Protein AF-A0A954W8G7-F1 (afdb_monomer_lite)

Radius of gyration: 17.97 Å; chains: 1; bounding box: 60×32×39 Å

Sequence (165 aa):
MTRFQGAAERTSCDGELAPSGDEVLGMNAEVIAIGDELTSGQRLDTNSQWLSERLGELGIRVLYHTTVGDELEANVRVFRQAFDRADLIVCTGGLGPTADDLTREAIAAALGRALVQNDDALKHIQAIFARRSRAMPERNLVQALFPENSRMVPNPHGTAPGIDV

Stru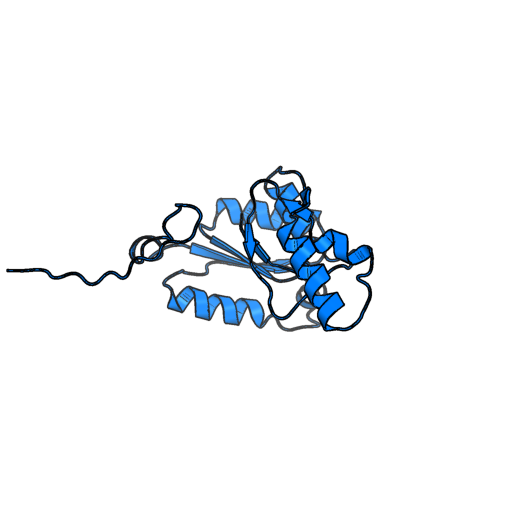cture (mmCIF, N/CA/C/O backbone):
data_AF-A0A954W8G7-F1
#
_entry.id   AF-A0A954W8G7-F1
#
loop_
_atom_site.group_PDB
_atom_site.id
_atom_site.type_symbol
_atom_site.label_atom_id
_atom_site.label_alt_id
_atom_site.label_comp_id
_atom_site.label_asym_id
_atom_site.label_entity_id
_atom_site.label_seq_id
_atom_site.pdbx_PDB_ins_code
_atom_site.Cartn_x
_atom_site.Cartn_y
_atom_site.Cartn_z
_atom_site.occupancy
_atom_site.B_iso_or_equiv
_atom_site.auth_seq_id
_atom_site.auth_comp_id
_atom_site.auth_asym_id
_atom_site.auth_atom_id
_atom_site.pdbx_PDB_model_num
ATOM 1 N N . MET A 1 1 ? -46.068 16.113 -5.689 1.00 35.56 1 MET A N 1
ATOM 2 C CA . MET A 1 1 ? -46.185 15.871 -7.145 1.00 35.56 1 MET A CA 1
ATOM 3 C C . MET A 1 1 ? -45.064 16.654 -7.810 1.00 35.56 1 MET A C 1
ATOM 5 O O . MET A 1 1 ? -45.045 17.851 -7.613 1.00 35.56 1 MET A O 1
ATOM 9 N N . THR A 1 2 ? -44.057 16.132 -8.497 1.00 31.19 2 THR A N 1
ATOM 10 C CA . THR A 1 2 ? -43.712 14.794 -8.988 1.00 31.19 2 THR A 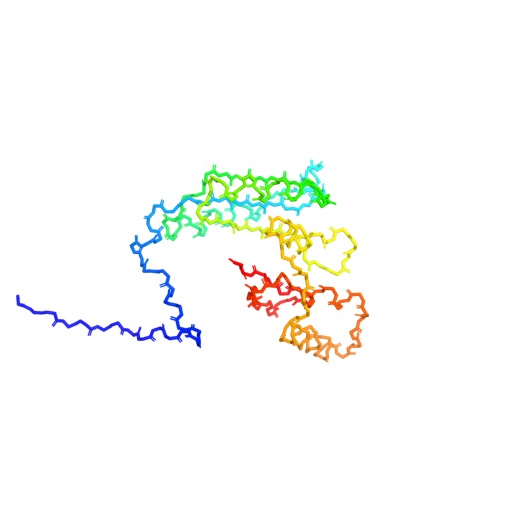CA 1
ATOM 11 C C . THR A 1 2 ? -42.211 14.858 -9.329 1.00 31.19 2 THR A C 1
ATOM 13 O O . THR A 1 2 ? -41.717 15.917 -9.710 1.00 31.19 2 THR A O 1
ATOM 16 N N . ARG A 1 3 ? -41.494 13.744 -9.136 1.00 35.34 3 ARG A N 1
ATOM 17 C CA . ARG A 1 3 ? -40.098 13.498 -9.547 1.00 35.34 3 ARG A CA 1
ATOM 18 C C . ARG A 1 3 ? -39.856 13.790 -11.033 1.00 35.34 3 ARG A C 1
ATOM 20 O O . ARG A 1 3 ? -40.754 13.532 -11.817 1.00 35.34 3 ARG A O 1
ATOM 27 N N . PHE A 1 4 ? -38.615 14.136 -11.384 1.00 31.67 4 PHE A N 1
ATOM 28 C CA . PHE A 1 4 ? -37.864 13.645 -12.560 1.00 31.67 4 PHE A CA 1
ATOM 29 C C . PHE A 1 4 ? -36.371 13.903 -12.260 1.00 31.67 4 PHE A C 1
ATOM 31 O O . PHE A 1 4 ? -35.957 15.051 -12.174 1.00 31.67 4 PHE A O 1
ATOM 38 N N . GLN A 1 5 ? -35.622 12.944 -11.705 1.00 34.94 5 GLN A N 1
ATOM 39 C CA . GLN A 1 5 ? -34.850 11.893 -12.394 1.00 34.94 5 GLN A CA 1
ATOM 40 C C . GLN A 1 5 ? -33.936 12.412 -13.513 1.00 34.94 5 GLN A C 1
ATOM 42 O O . GLN A 1 5 ? -34.378 12.708 -14.615 1.00 34.94 5 GLN A O 1
ATOM 47 N N . GLY A 1 6 ? -32.642 12.430 -13.194 1.00 29.05 6 GLY A N 1
ATOM 48 C CA . GLY A 1 6 ? -31.515 12.562 -14.110 1.00 29.05 6 GLY A CA 1
ATOM 49 C C . GLY A 1 6 ? -30.279 11.938 -13.463 1.00 29.05 6 GLY A C 1
ATOM 50 O O . GLY A 1 6 ? -29.284 12.617 -13.244 1.00 29.05 6 GLY A O 1
ATOM 51 N N . ALA A 1 7 ? -30.380 10.669 -13.051 1.00 37.00 7 ALA A N 1
ATOM 52 C CA . ALA A 1 7 ? -29.213 9.886 -12.666 1.00 37.00 7 ALA A CA 1
ATOM 53 C C . ALA A 1 7 ? -28.573 9.386 -13.962 1.00 37.00 7 ALA A C 1
ATOM 55 O O . ALA A 1 7 ? -29.101 8.482 -14.605 1.00 37.00 7 ALA A O 1
ATOM 56 N N . ALA A 1 8 ? -27.486 10.036 -14.373 1.00 38.50 8 ALA A N 1
ATOM 57 C CA . ALA A 1 8 ? -26.627 9.517 -15.422 1.00 38.50 8 ALA A CA 1
ATOM 58 C C . ALA A 1 8 ? -26.091 8.150 -14.974 1.00 38.50 8 ALA A C 1
ATOM 60 O O . ALA A 1 8 ? -25.528 8.020 -13.883 1.00 38.50 8 ALA A O 1
ATOM 61 N N . GLU A 1 9 ? -26.328 7.144 -15.808 1.00 41.50 9 GLU A N 1
ATOM 62 C CA . GLU A 1 9 ? -25.866 5.772 -15.639 1.00 41.50 9 GLU A CA 1
ATOM 63 C C . GLU A 1 9 ? -24.342 5.761 -15.464 1.00 41.50 9 GLU A C 1
ATOM 65 O O . GLU A 1 9 ? -23.587 6.171 -16.345 1.00 41.50 9 GLU A O 1
ATOM 70 N N . ARG A 1 10 ? -23.886 5.317 -14.289 1.00 46.19 10 ARG A N 1
ATOM 71 C CA . ARG A 1 10 ? -22.480 5.011 -14.013 1.00 46.19 10 ARG A CA 1
ATOM 72 C C . ARG A 1 10 ? -22.316 3.504 -14.070 1.00 46.19 10 ARG A C 1
ATOM 74 O O . ARG A 1 10 ? -22.374 2.828 -13.050 1.00 46.19 10 ARG A O 1
ATOM 81 N N . THR A 1 11 ? -22.165 2.990 -15.281 1.00 32.88 11 THR A N 1
ATOM 82 C CA . THR A 1 11 ? -21.813 1.591 -15.515 1.00 32.88 11 THR A CA 1
ATOM 83 C C . THR A 1 11 ? -20.289 1.490 -15.551 1.00 32.88 11 THR A C 1
ATOM 85 O O . THR A 1 11 ? -19.661 1.934 -16.511 1.00 32.88 11 THR A O 1
ATOM 88 N N . SER A 1 12 ? -19.680 0.948 -14.494 1.00 42.12 12 SER A N 1
ATOM 89 C CA . SER A 1 12 ? -18.359 0.316 -14.586 1.00 42.12 12 SER A CA 1
ATOM 90 C C . SER A 1 12 ? -18.548 -1.111 -15.115 1.00 42.12 12 SER A C 1
ATOM 92 O O . SER A 1 12 ? -19.589 -1.733 -14.899 1.00 42.12 12 SER A O 1
ATOM 94 N N . CYS A 1 13 ? -17.567 -1.619 -15.861 1.00 42.09 13 CYS A N 1
ATOM 95 C CA . CYS A 1 13 ? -17.695 -2.844 -16.658 1.00 42.09 13 CYS A CA 1
ATOM 96 C C . CYS A 1 13 ? -17.859 -4.160 -15.866 1.00 42.09 13 CYS A C 1
ATOM 98 O O . CYS A 1 13 ? -18.057 -5.187 -16.507 1.00 42.09 13 CYS A O 1
ATOM 100 N N . ASP A 1 14 ? -17.866 -4.141 -14.528 1.00 45.62 14 ASP A N 1
ATOM 101 C CA . ASP A 1 14 ? -17.885 -5.361 -13.698 1.00 45.62 14 ASP A CA 1
ATOM 102 C C . ASP A 1 14 ? -19.161 -5.552 -12.855 1.00 45.62 14 ASP A C 1
ATOM 104 O O . ASP A 1 14 ? -19.221 -6.443 -12.015 1.00 45.62 14 ASP A O 1
ATOM 108 N N . GLY A 1 15 ? -20.217 -4.759 -13.068 1.00 43.28 15 GLY A N 1
ATOM 109 C CA . GLY A 1 15 ? -21.533 -5.016 -12.457 1.00 43.28 15 GLY A CA 1
ATOM 110 C C . GLY A 1 15 ? -21.631 -4.809 -10.937 1.00 43.28 15 GLY A C 1
ATOM 111 O O . GLY A 1 15 ? -22.714 -4.974 -10.378 1.00 43.28 15 GLY A O 1
ATOM 112 N N . GLU A 1 16 ? -20.554 -4.396 -10.271 1.00 44.88 16 GLU A N 1
ATOM 113 C CA . GLU A 1 16 ? -20.567 -3.981 -8.870 1.00 44.88 16 GLU A CA 1
ATOM 114 C C . GLU A 1 16 ? -20.790 -2.463 -8.821 1.00 44.88 16 GLU A C 1
ATOM 116 O O . GLU A 1 16 ? -19.947 -1.666 -9.244 1.00 44.88 16 GLU A O 1
ATOM 121 N N . LEU A 1 17 ? -21.994 -2.061 -8.406 1.00 47.28 17 LEU A N 1
ATOM 122 C CA . LEU A 1 17 ? -22.355 -0.657 -8.229 1.00 47.28 17 LEU A CA 1
ATOM 123 C C . LEU A 1 17 ? -21.386 -0.037 -7.217 1.00 47.28 17 LEU A C 1
ATOM 125 O O . LEU A 1 17 ? -21.287 -0.518 -6.092 1.00 47.28 17 LEU A O 1
ATOM 129 N N . ALA A 1 18 ? -20.692 1.037 -7.610 1.00 56.53 18 ALA A N 1
ATOM 130 C CA . ALA A 1 18 ? -19.965 1.864 -6.653 1.00 56.53 18 ALA A CA 1
ATOM 131 C C . ALA A 1 18 ? -20.914 2.231 -5.497 1.00 56.53 18 ALA A C 1
ATOM 133 O O . ALA A 1 18 ? -22.081 2.543 -5.784 1.00 56.53 18 ALA A O 1
ATOM 134 N N . PRO A 1 19 ? -20.445 2.193 -4.234 1.00 59.62 19 PRO A N 1
ATOM 135 C CA . PRO A 1 19 ? -21.307 2.397 -3.081 1.00 59.62 19 PRO A CA 1
ATOM 136 C C . PRO A 1 19 ? -22.098 3.691 -3.244 1.00 59.62 19 PRO A C 1
ATOM 138 O O . PRO A 1 19 ? -21.587 4.717 -3.715 1.00 59.62 19 PRO A O 1
ATOM 141 N N . SER A 1 20 ? -23.384 3.624 -2.918 1.00 65.69 20 SER A N 1
ATOM 142 C CA . SER A 1 20 ? -24.246 4.800 -2.970 1.00 65.69 20 SER A CA 1
ATOM 143 C C . SER A 1 20 ? -23.727 5.865 -1.994 1.00 65.69 20 SER A C 1
ATOM 145 O O . SER A 1 20 ? -23.067 5.545 -1.010 1.00 65.69 20 SER A O 1
ATOM 147 N N . GLY A 1 21 ? -24.013 7.149 -2.239 1.00 59.88 21 GLY A N 1
ATOM 148 C CA . GLY A 1 21 ? -23.529 8.228 -1.361 1.00 59.88 21 GLY A CA 1
ATOM 149 C C . GLY A 1 21 ? -23.929 8.057 0.112 1.00 59.88 21 GLY A C 1
ATOM 150 O O . GLY A 1 21 ? -23.212 8.526 0.990 1.00 59.88 21 GLY A O 1
ATOM 151 N N . ASP A 1 22 ? -25.020 7.332 0.373 1.00 63.72 22 ASP A N 1
ATOM 152 C CA . ASP A 1 22 ? -25.493 7.000 1.718 1.00 63.72 22 ASP A CA 1
ATOM 153 C C . ASP A 1 22 ? -24.720 5.832 2.365 1.00 63.72 22 ASP A C 1
ATOM 155 O O . ASP A 1 22 ? -24.629 5.788 3.586 1.00 63.72 22 ASP A O 1
ATOM 159 N N . GLU A 1 23 ? -24.130 4.913 1.588 1.00 63.41 23 GLU A N 1
ATOM 160 C CA . GLU A 1 23 ? -23.288 3.815 2.111 1.00 63.41 23 GLU A CA 1
ATOM 161 C C . GLU A 1 23 ? -21.897 4.291 2.539 1.00 63.41 23 GLU A C 1
ATOM 163 O O . GLU A 1 23 ? -21.284 3.699 3.420 1.00 63.41 23 GLU A O 1
ATOM 168 N N . VAL A 1 24 ? -21.404 5.375 1.935 1.00 71.12 24 VAL A N 1
ATOM 169 C CA . VAL A 1 24 ? -20.101 5.969 2.273 1.00 71.12 24 VAL A CA 1
ATOM 170 C C . VAL A 1 24 ? -20.179 6.790 3.571 1.00 71.12 24 VAL A C 1
ATOM 172 O O . VAL A 1 24 ? -19.205 6.896 4.321 1.00 71.12 24 VAL A O 1
ATOM 175 N N . LEU A 1 25 ? -21.356 7.349 3.867 1.00 73.44 25 LEU A N 1
ATOM 176 C CA . LEU A 1 25 ? -21.617 8.143 5.063 1.00 73.44 25 LEU A CA 1
ATOM 177 C C . LEU A 1 25 ? -21.563 7.270 6.324 1.00 73.44 25 LEU A C 1
ATOM 179 O O . LEU A 1 25 ? -22.478 6.510 6.623 1.00 73.44 25 LEU A O 1
ATOM 183 N N . GLY A 1 26 ? -20.496 7.442 7.106 1.00 80.81 26 GLY A N 1
ATOM 184 C CA . GLY A 1 26 ? -20.307 6.741 8.379 1.00 80.81 26 GLY A CA 1
ATOM 185 C C . GLY A 1 26 ? -19.323 5.572 8.337 1.00 80.81 26 GLY A C 1
ATOM 186 O O . GLY A 1 26 ? -19.098 4.969 9.386 1.00 80.81 26 GLY A O 1
ATOM 187 N N . MET A 1 27 ? -18.696 5.296 7.187 1.00 94.25 27 MET A N 1
ATOM 188 C CA . MET A 1 27 ? -17.560 4.374 7.115 1.00 94.25 27 MET A CA 1
ATOM 189 C C . MET A 1 27 ? -16.369 4.912 7.912 1.00 94.25 27 MET A C 1
ATOM 191 O O . MET A 1 27 ? -16.048 6.108 7.861 1.00 94.25 27 MET A O 1
ATOM 195 N N . ASN A 1 28 ? -15.676 4.011 8.601 1.00 97.12 28 ASN A N 1
ATOM 196 C CA . ASN A 1 28 ? -14.408 4.297 9.249 1.00 97.12 28 ASN A CA 1
ATOM 197 C C . ASN A 1 28 ? -13.253 3.754 8.416 1.00 97.12 28 ASN A C 1
ATOM 199 O O . ASN A 1 28 ? -13.252 2.596 8.006 1.00 97.12 28 ASN A O 1
ATOM 203 N N . ALA A 1 29 ? -12.243 4.590 8.206 1.00 98.38 29 ALA A N 1
ATOM 204 C CA . ALA A 1 29 ? -11.052 4.224 7.468 1.00 98.38 29 ALA A CA 1
ATOM 205 C C . ALA A 1 29 ? -9.805 4.172 8.351 1.00 98.38 29 ALA A C 1
ATOM 207 O O . ALA A 1 29 ? -9.675 4.892 9.348 1.00 98.38 29 ALA A O 1
ATOM 208 N N . GLU A 1 30 ? -8.852 3.364 7.911 1.00 98.62 30 GLU A N 1
ATOM 209 C CA . GLU A 1 30 ? -7.467 3.407 8.349 1.00 98.62 30 GLU A CA 1
ATOM 210 C C . GLU A 1 30 ? -6.561 3.751 7.168 1.00 98.62 30 GLU A C 1
ATOM 212 O O . GLU A 1 30 ? -6.698 3.203 6.072 1.00 98.62 30 GLU A O 1
ATOM 217 N N . VAL A 1 31 ? -5.625 4.669 7.404 1.00 98.75 31 VAL A N 1
ATOM 218 C CA . VAL A 1 31 ? -4.556 4.971 6.454 1.00 98.75 31 VAL A CA 1
ATOM 219 C C . VAL A 1 31 ? -3.266 4.331 6.947 1.00 98.75 31 VAL A C 1
ATOM 221 O O . VAL A 1 31 ? -2.849 4.564 8.082 1.00 98.75 31 VAL A O 1
ATOM 224 N N . ILE A 1 32 ? -2.640 3.527 6.091 1.00 98.75 32 ILE A N 1
ATOM 225 C CA . ILE A 1 32 ? -1.383 2.837 6.379 1.00 98.75 32 ILE A CA 1
ATOM 226 C C . ILE A 1 32 ? -0.279 3.434 5.505 1.00 98.75 32 ILE A C 1
ATOM 228 O O . ILE A 1 32 ? -0.391 3.479 4.280 1.00 98.75 32 ILE A O 1
ATOM 232 N N . ALA A 1 33 ? 0.797 3.897 6.128 1.00 98.56 33 ALA A N 1
ATOM 233 C CA . ALA A 1 33 ? 1.976 4.398 5.438 1.00 98.56 33 ALA A CA 1
ATOM 234 C C . ALA A 1 33 ? 3.152 3.449 5.678 1.00 98.56 33 ALA A C 1
ATOM 236 O O . ALA A 1 33 ? 3.576 3.252 6.819 1.00 98.56 33 ALA A O 1
ATOM 237 N N . ILE A 1 34 ? 3.654 2.851 4.600 1.00 98.44 34 ILE A N 1
ATOM 238 C CA . ILE A 1 34 ? 4.759 1.893 4.622 1.00 98.44 34 ILE A CA 1
ATOM 239 C C . ILE A 1 34 ? 6.017 2.596 4.112 1.00 98.44 34 ILE A C 1
ATOM 241 O O . ILE A 1 34 ? 5.994 3.206 3.038 1.00 98.44 34 ILE A O 1
ATOM 245 N N . GLY A 1 35 ? 7.084 2.548 4.905 1.00 97.56 35 GLY A N 1
ATOM 246 C CA . GLY A 1 35 ? 8.387 3.089 4.532 1.00 97.56 35 GLY A CA 1
ATOM 247 C C . GLY A 1 35 ? 9.325 3.275 5.723 1.00 97.56 35 GLY A C 1
ATOM 248 O O . GLY A 1 35 ? 8.983 3.929 6.720 1.00 97.56 35 GLY A O 1
ATOM 249 N N . ASP A 1 36 ? 10.545 2.759 5.618 1.00 97.69 36 ASP A N 1
ATOM 250 C CA . ASP A 1 36 ? 11.600 2.949 6.620 1.00 97.69 36 ASP A CA 1
ATOM 251 C C . ASP A 1 36 ? 11.966 4.426 6.819 1.00 97.69 36 ASP A C 1
ATOM 253 O O . ASP A 1 36 ? 12.294 4.863 7.929 1.00 97.69 36 ASP A O 1
ATOM 257 N N . GLU A 1 37 ? 11.873 5.252 5.776 1.00 97.38 37 GLU A N 1
ATOM 258 C CA . GLU A 1 37 ? 12.142 6.684 5.879 1.00 97.38 37 GLU A CA 1
ATOM 259 C C . GLU A 1 37 ? 11.100 7.420 6.737 1.00 97.38 37 GLU A C 1
ATOM 261 O O . GLU A 1 37 ? 11.410 8.462 7.322 1.00 97.38 37 GLU A O 1
ATOM 266 N N . LEU A 1 38 ? 9.881 6.876 6.832 1.00 97.81 38 LEU A N 1
ATOM 267 C CA . LEU A 1 38 ? 8.807 7.430 7.655 1.00 97.81 38 LEU A CA 1
ATOM 268 C C . LEU A 1 38 ? 9.017 7.060 9.124 1.00 97.81 38 LEU A C 1
ATOM 270 O O . LEU A 1 38 ? 9.001 7.933 9.990 1.00 97.81 38 LEU A O 1
ATOM 274 N N . THR A 1 39 ? 9.280 5.782 9.413 1.00 97.75 39 THR A N 1
ATOM 275 C CA . THR A 1 39 ? 9.495 5.316 10.797 1.00 97.75 39 THR A CA 1
ATOM 276 C C . THR A 1 39 ? 10.800 5.827 11.404 1.00 97.75 39 THR A C 1
ATOM 278 O O . THR A 1 39 ? 10.856 6.098 12.603 1.00 97.75 39 THR A O 1
ATOM 281 N N . SER A 1 40 ? 11.836 6.030 10.587 1.00 97.69 40 SER A N 1
ATOM 282 C CA . SER A 1 40 ? 13.087 6.670 11.018 1.00 97.69 40 SER A CA 1
ATOM 283 C C . SER A 1 40 ? 12.980 8.193 11.175 1.00 97.69 40 SER A C 1
ATOM 285 O O . SER A 1 40 ? 13.905 8.817 11.696 1.00 97.69 40 SER A O 1
ATOM 287 N N . GLY A 1 41 ? 11.878 8.809 10.730 1.00 96.62 41 GLY A N 1
ATOM 288 C CA . GLY A 1 41 ? 11.665 10.258 10.787 1.00 96.62 41 GLY A CA 1
ATOM 289 C C . GLY A 1 41 ? 12.473 11.062 9.762 1.00 96.62 41 GLY A C 1
ATOM 290 O O . GLY A 1 41 ? 12.543 12.286 9.866 1.00 96.62 41 GLY A O 1
ATOM 291 N N . GLN A 1 42 ? 13.079 10.407 8.768 1.00 97.75 42 GLN A N 1
ATOM 292 C CA . GLN A 1 42 ? 13.799 11.078 7.680 1.00 97.75 42 GLN A CA 1
ATOM 293 C C . GLN A 1 42 ? 12.855 11.822 6.732 1.00 97.75 42 GLN A C 1
ATOM 295 O O . GLN A 1 42 ? 13.249 12.817 6.119 1.00 97.75 42 GLN A O 1
ATOM 300 N N . ARG A 1 43 ? 11.609 11.354 6.610 1.00 97.25 43 ARG A N 1
ATOM 301 C CA . ARG A 1 43 ? 10.578 11.972 5.779 1.00 97.25 43 ARG A CA 1
ATOM 302 C C . ARG A 1 43 ? 9.300 12.173 6.578 1.00 97.25 43 ARG A C 1
ATOM 304 O O . ARG A 1 43 ? 8.844 11.283 7.288 1.00 97.25 43 ARG A O 1
ATOM 311 N N . LEU A 1 44 ? 8.710 13.354 6.425 1.00 97.56 44 LEU A N 1
ATOM 312 C CA . LEU A 1 44 ? 7.382 13.639 6.951 1.00 97.56 44 LEU A CA 1
ATOM 313 C C . LEU A 1 44 ? 6.325 12.938 6.090 1.00 97.56 44 LEU A C 1
ATOM 315 O O . LEU A 1 44 ? 6.329 13.083 4.865 1.00 97.56 44 LEU A O 1
ATOM 319 N N . ASP A 1 45 ? 5.401 12.227 6.730 1.00 98.00 45 ASP A N 1
ATOM 320 C CA . ASP A 1 45 ? 4.260 11.614 6.056 1.00 98.00 45 ASP A CA 1
ATOM 321 C C . ASP A 1 45 ? 3.186 12.658 5.713 1.00 98.00 45 ASP A C 1
ATOM 323 O O . ASP A 1 45 ? 2.263 12.931 6.479 1.00 98.00 45 ASP A O 1
ATOM 327 N N . THR A 1 46 ? 3.304 13.251 4.529 1.00 98.31 46 THR A N 1
ATOM 328 C CA . THR A 1 46 ? 2.278 14.146 3.978 1.00 98.31 46 THR A CA 1
ATOM 329 C C . THR A 1 46 ? 1.189 13.397 3.208 1.00 98.31 46 THR A C 1
ATOM 331 O O . THR A 1 46 ? 0.163 13.987 2.867 1.00 98.31 46 THR A O 1
ATOM 334 N N . ASN A 1 47 ? 1.397 12.110 2.908 1.00 98.12 47 ASN A N 1
ATOM 335 C CA . ASN A 1 47 ? 0.443 11.305 2.149 1.00 98.12 47 ASN A CA 1
ATOM 336 C C . ASN A 1 47 ? -0.776 10.984 3.012 1.00 98.12 47 ASN A C 1
ATOM 338 O O . ASN A 1 47 ? -1.904 11.174 2.559 1.00 98.12 47 ASN A O 1
ATOM 342 N N . SER A 1 48 ? -0.559 10.568 4.263 1.00 98.50 48 SER A N 1
ATOM 343 C CA . SER A 1 48 ? -1.659 10.251 5.179 1.00 98.50 48 SER A CA 1
ATOM 344 C C . SER A 1 48 ? -2.516 11.469 5.506 1.00 98.50 48 SER A C 1
ATOM 346 O O . SER A 1 48 ? -3.744 11.360 5.582 1.00 98.50 48 SER A O 1
ATOM 348 N N . GLN A 1 49 ? -1.896 12.651 5.615 1.00 98.31 49 GLN A N 1
ATOM 349 C CA . GLN A 1 49 ? -2.627 13.913 5.725 1.00 98.31 49 GLN A CA 1
ATOM 350 C C . GLN A 1 49 ? -3.530 14.124 4.504 1.00 98.31 49 GLN A C 1
ATOM 352 O O . GLN A 1 49 ? -4.742 14.278 4.657 1.00 98.31 49 GLN A O 1
ATOM 357 N N . TRP A 1 50 ? -2.953 14.098 3.298 1.00 98.62 50 TRP A N 1
ATOM 358 C CA . TRP A 1 50 ? -3.698 14.348 2.065 1.00 98.62 50 TRP A CA 1
ATOM 359 C C . TRP A 1 50 ? -4.853 13.356 1.880 1.00 98.62 50 TRP A C 1
ATOM 361 O O . TRP A 1 50 ? -5.970 13.762 1.563 1.00 98.62 50 TRP A O 1
ATOM 371 N N . LEU A 1 51 ? -4.613 12.067 2.141 1.00 98.50 51 LEU A N 1
ATOM 372 C CA . LEU A 1 51 ? -5.641 11.028 2.073 1.00 98.50 51 LEU A CA 1
ATOM 373 C C . LEU A 1 51 ? -6.776 11.278 3.063 1.00 98.50 51 LEU A C 1
ATOM 375 O O . LEU A 1 51 ? -7.937 11.126 2.700 1.00 98.50 51 LEU A O 1
ATOM 379 N N . SER A 1 52 ? -6.465 11.709 4.284 1.00 98.44 52 SER A N 1
ATOM 380 C CA . SER A 1 52 ? -7.491 11.988 5.294 1.00 98.44 52 SER A CA 1
ATOM 381 C C . SER A 1 52 ? -8.390 13.151 4.908 1.00 98.44 52 SER A C 1
ATOM 383 O O . SER A 1 52 ? -9.597 13.085 5.125 1.00 98.44 52 SER A O 1
ATOM 385 N N . GLU A 1 53 ? -7.825 14.192 4.295 1.00 98.31 53 GLU A N 1
ATOM 386 C CA . GLU A 1 53 ? -8.605 15.305 3.755 1.00 98.31 53 GLU A CA 1
ATOM 387 C C . GLU A 1 53 ? -9.546 14.824 2.642 1.00 98.31 53 GLU A C 1
ATOM 389 O O . GLU A 1 53 ? -10.741 15.113 2.688 1.00 98.31 53 GLU A O 1
ATOM 394 N N . ARG A 1 54 ? -9.045 14.027 1.683 1.00 98.12 54 ARG A N 1
ATOM 395 C CA . ARG A 1 54 ? -9.870 13.489 0.584 1.00 98.12 54 ARG A CA 1
ATOM 396 C C . ARG A 1 54 ? -10.961 12.540 1.075 1.00 98.12 54 ARG A C 1
ATOM 398 O O . ARG A 1 54 ? -12.087 12.611 0.599 1.00 98.12 54 ARG A O 1
ATOM 405 N N . LEU A 1 55 ? -10.646 11.662 2.023 1.00 97.19 55 LEU A N 1
ATOM 406 C CA . LEU A 1 55 ? -11.618 10.742 2.617 1.00 97.19 55 LEU A CA 1
ATOM 407 C C . LEU A 1 55 ? -12.691 11.510 3.403 1.00 97.19 55 LEU A C 1
ATOM 409 O O . LEU A 1 55 ? -13.877 11.209 3.277 1.00 97.19 55 LEU A O 1
ATOM 413 N N . GLY A 1 56 ? -12.301 12.563 4.126 1.00 96.31 56 GLY A N 1
ATOM 414 C CA . GLY A 1 56 ? -13.230 13.444 4.832 1.00 96.31 56 GLY A CA 1
ATOM 415 C C . GLY A 1 56 ? -14.190 14.189 3.900 1.00 96.31 56 GLY A C 1
ATOM 416 O O . GLY A 1 56 ? -15.376 14.287 4.209 1.00 96.31 56 GLY A O 1
ATOM 417 N N . GLU A 1 57 ? -13.721 14.652 2.735 1.00 95.88 57 GLU A N 1
ATOM 418 C CA . GLU A 1 57 ? -14.577 15.243 1.687 1.00 95.88 57 GLU A CA 1
ATOM 419 C C . GLU A 1 57 ? -15.651 14.261 1.180 1.00 95.88 57 GLU A C 1
ATOM 421 O O . GLU A 1 57 ? -16.718 14.689 0.739 1.00 95.88 57 GLU A O 1
ATOM 426 N N . LEU A 1 58 ? -15.392 12.953 1.277 1.00 95.19 58 LEU A N 1
ATOM 427 C CA . LEU A 1 58 ? -16.326 11.882 0.923 1.00 95.19 58 LEU A CA 1
ATOM 428 C C . LEU A 1 58 ? -17.219 11.439 2.094 1.00 95.19 58 LEU A C 1
ATOM 430 O O . LEU A 1 58 ? -18.071 10.577 1.910 1.00 95.19 58 LEU A O 1
ATOM 434 N N . GLY A 1 59 ? -17.052 12.015 3.289 1.00 95.44 59 GLY A N 1
ATOM 435 C CA . GLY A 1 59 ? -17.793 11.617 4.491 1.00 95.44 59 GLY A CA 1
ATOM 436 C C . GLY A 1 59 ? -17.241 10.372 5.197 1.00 95.44 59 GLY A C 1
ATOM 437 O O . GLY A 1 59 ? -17.883 9.871 6.121 1.00 95.44 59 GLY A O 1
ATOM 438 N N . ILE A 1 60 ? -16.054 9.900 4.801 1.00 97.19 60 ILE A N 1
ATOM 439 C CA . ILE A 1 60 ? -15.363 8.759 5.409 1.00 97.19 60 ILE A CA 1
ATOM 440 C C . ILE A 1 60 ? -14.480 9.270 6.544 1.00 97.19 60 ILE A C 1
ATOM 442 O O . ILE A 1 60 ? -13.613 10.129 6.353 1.00 97.19 60 ILE A O 1
ATOM 446 N N . ARG A 1 61 ? -14.667 8.728 7.746 1.00 97.06 61 ARG A N 1
ATOM 447 C CA . ARG A 1 61 ? -13.897 9.142 8.917 1.00 97.06 61 ARG A CA 1
ATOM 448 C C . ARG A 1 61 ? -12.631 8.305 9.042 1.00 97.06 61 ARG A C 1
ATOM 450 O O . ARG A 1 61 ? -12.702 7.122 9.347 1.00 97.06 61 ARG A O 1
ATOM 457 N N . VAL A 1 62 ? -11.460 8.922 8.914 1.00 98.12 62 VAL A N 1
ATOM 458 C CA . VAL A 1 62 ? -10.198 8.241 9.239 1.00 98.12 62 VAL A CA 1
ATOM 459 C C . VAL A 1 62 ? -10.021 8.183 10.758 1.00 98.12 62 VAL A C 1
ATOM 461 O O . VAL A 1 62 ? -9.952 9.222 11.416 1.00 98.12 62 VAL A O 1
ATOM 464 N N . LEU A 1 63 ? -9.981 6.976 11.327 1.00 97.75 63 LEU A N 1
ATOM 465 C CA . LEU A 1 63 ? -9.797 6.758 12.769 1.00 97.75 63 LEU A CA 1
ATOM 466 C C . LEU A 1 63 ? -8.347 6.476 13.147 1.00 97.75 63 LEU A C 1
ATOM 468 O O . LEU A 1 63 ? -7.917 6.846 14.240 1.00 97.75 63 LEU A O 1
ATOM 472 N N . TYR A 1 64 ? -7.611 5.828 12.249 1.00 98.31 64 TYR A N 1
ATOM 473 C CA . TYR A 1 64 ? -6.253 5.373 12.500 1.00 98.31 64 TYR A CA 1
ATOM 474 C C . TYR A 1 64 ? -5.339 5.801 11.361 1.00 98.31 64 TYR A C 1
ATOM 476 O O . TYR A 1 64 ? -5.662 5.613 10.188 1.00 98.31 64 TYR A O 1
ATOM 484 N N . HIS A 1 65 ? -4.188 6.359 11.729 1.00 98.50 65 HIS A N 1
ATOM 485 C CA . HIS A 1 65 ? -3.000 6.386 10.884 1.00 98.50 65 HIS A CA 1
ATOM 486 C C . HIS A 1 65 ? -2.011 5.400 11.480 1.00 98.50 65 HIS A C 1
ATOM 488 O O . HIS A 1 65 ? -1.683 5.506 12.664 1.00 98.50 65 HIS A O 1
ATOM 494 N N . THR A 1 66 ? -1.537 4.465 10.669 1.00 98.62 66 THR A N 1
ATOM 495 C CA . THR A 1 66 ? -0.508 3.512 11.074 1.00 98.62 66 THR A CA 1
ATOM 496 C C . THR A 1 66 ? 0.692 3.671 10.159 1.00 98.62 66 THR A C 1
ATOM 498 O O . THR A 1 66 ? 0.573 3.559 8.943 1.00 98.62 66 THR A O 1
ATOM 501 N N . THR A 1 67 ? 1.860 3.913 10.745 1.00 98.50 67 THR A N 1
ATOM 502 C CA . THR A 1 67 ? 3.130 3.966 10.018 1.00 98.50 67 THR A CA 1
ATOM 503 C C . THR A 1 67 ? 3.972 2.757 10.395 1.00 98.50 67 THR A C 1
ATOM 505 O O . THR A 1 67 ? 4.128 2.454 11.579 1.00 98.50 67 THR A O 1
ATOM 508 N N . VAL A 1 68 ? 4.505 2.060 9.397 1.00 98.38 68 VAL A N 1
ATOM 509 C CA . VAL A 1 68 ? 5.277 0.825 9.567 1.00 98.38 68 VAL A CA 1
ATOM 510 C C . VAL A 1 68 ? 6.453 0.807 8.586 1.00 98.38 68 VAL A C 1
ATOM 512 O O . VAL A 1 68 ? 6.380 1.409 7.519 1.00 98.38 68 VAL A O 1
ATOM 515 N N . GLY A 1 69 ? 7.569 0.199 8.989 1.00 97.81 69 GLY A N 1
ATOM 516 C CA . GLY A 1 69 ? 8.756 0.063 8.137 1.00 97.81 69 GLY A CA 1
ATOM 517 C C . GLY A 1 69 ? 8.595 -1.036 7.088 1.00 97.81 69 GLY A C 1
ATOM 518 O O . GLY A 1 69 ? 7.599 -1.759 7.084 1.00 97.81 69 GLY A O 1
ATOM 519 N N . ASP A 1 70 ? 9.597 -1.194 6.232 1.00 95.94 70 ASP A N 1
ATOM 520 C CA . ASP A 1 70 ? 9.605 -2.147 5.116 1.00 95.94 70 ASP A CA 1
ATOM 521 C C . ASP A 1 70 ? 9.942 -3.577 5.582 1.00 95.94 70 ASP A C 1
ATOM 523 O O . ASP A 1 70 ? 10.891 -4.219 5.135 1.00 95.94 70 ASP A O 1
ATOM 527 N N . GLU A 1 71 ? 9.138 -4.097 6.513 1.00 97.38 71 GLU A N 1
ATOM 528 C CA . GLU A 1 71 ? 9.233 -5.463 7.029 1.00 97.38 71 GLU A CA 1
ATOM 529 C C . GLU A 1 71 ? 7.891 -6.178 6.831 1.00 97.38 71 GLU A C 1
ATOM 531 O O . GLU A 1 71 ? 6.889 -5.879 7.486 1.00 97.38 71 GLU A O 1
ATOM 536 N N . LEU A 1 72 ? 7.890 -7.154 5.918 1.00 98.12 72 LEU A N 1
ATOM 537 C CA . LEU A 1 72 ? 6.786 -8.054 5.600 1.00 98.12 72 LEU A CA 1
ATOM 538 C C . LEU A 1 72 ? 5.981 -8.522 6.823 1.00 98.12 72 LEU A C 1
ATOM 540 O O . LEU A 1 72 ? 4.760 -8.376 6.833 1.00 98.12 72 LEU A O 1
ATOM 544 N N . GLU A 1 73 ? 6.609 -9.083 7.857 1.00 98.38 73 GLU A N 1
ATOM 545 C CA . GLU A 1 73 ? 5.881 -9.590 9.025 1.00 98.38 73 GLU A CA 1
ATOM 546 C C . GLU A 1 73 ? 5.170 -8.474 9.797 1.00 98.38 73 GLU A C 1
ATOM 548 O O . GLU A 1 73 ? 4.069 -8.674 10.322 1.00 98.38 73 GLU A O 1
ATOM 553 N N . ALA A 1 74 ? 5.798 -7.300 9.888 1.00 98.38 74 ALA A N 1
ATOM 554 C CA . ALA A 1 74 ? 5.195 -6.133 10.515 1.00 98.38 74 ALA A CA 1
ATOM 555 C C . ALA A 1 74 ? 4.006 -5.634 9.684 1.00 98.38 74 ALA A C 1
ATOM 557 O O . ALA A 1 74 ? 2.922 -5.446 10.239 1.00 98.38 74 ALA A O 1
ATOM 558 N N . ASN A 1 75 ? 4.175 -5.538 8.364 1.00 98.56 75 ASN A N 1
ATOM 559 C CA . ASN A 1 75 ? 3.132 -5.130 7.426 1.00 98.56 75 ASN A CA 1
ATOM 560 C C . ASN A 1 75 ? 1.926 -6.076 7.482 1.00 98.56 75 ASN A C 1
ATOM 562 O O . ASN A 1 75 ? 0.790 -5.624 7.605 1.00 98.56 75 ASN A O 1
ATOM 566 N N . VAL A 1 76 ? 2.150 -7.396 7.492 1.00 98.75 76 VAL A N 1
ATOM 567 C CA . VAL A 1 76 ? 1.079 -8.401 7.618 1.00 98.75 76 VAL A CA 1
ATOM 568 C C . VAL A 1 76 ? 0.295 -8.231 8.920 1.00 98.75 76 VAL A C 1
ATOM 570 O O . VAL A 1 76 ? -0.935 -8.317 8.911 1.00 98.75 76 VAL A O 1
ATOM 573 N N . ARG A 1 77 ? 0.974 -7.989 10.050 1.00 98.62 77 ARG A N 1
ATOM 574 C CA . ARG A 1 77 ? 0.296 -7.745 11.335 1.00 98.62 77 ARG A CA 1
ATOM 575 C C . ARG A 1 77 ? -0.544 -6.472 11.295 1.00 98.62 77 ARG A C 1
ATOM 577 O O . ARG A 1 77 ? -1.676 -6.505 11.766 1.00 98.62 77 ARG A O 1
ATOM 584 N N . VAL A 1 78 ? -0.012 -5.398 10.714 1.00 98.56 78 VAL A N 1
ATOM 585 C CA . VAL A 1 78 ? -0.717 -4.119 10.556 1.00 98.56 78 VAL A CA 1
ATOM 586 C C . VAL A 1 78 ? -1.973 -4.286 9.700 1.00 98.56 78 VAL A C 1
ATOM 588 O O . VAL A 1 78 ? -3.052 -3.906 10.146 1.00 98.56 78 VAL A O 1
ATOM 591 N N . PHE A 1 79 ? -1.881 -4.942 8.537 1.00 98.56 79 PHE A N 1
ATOM 592 C CA . PHE A 1 79 ? -3.056 -5.210 7.699 1.00 98.56 79 PHE A CA 1
ATOM 593 C C . PHE A 1 79 ? -4.115 -6.043 8.426 1.00 98.56 79 PHE A C 1
ATOM 595 O O . PHE A 1 79 ? -5.288 -5.688 8.404 1.00 98.56 79 PHE A O 1
ATOM 602 N N . ARG A 1 80 ? -3.715 -7.113 9.127 1.00 98.44 80 ARG A N 1
ATOM 603 C CA . ARG A 1 80 ? -4.659 -7.946 9.892 1.00 98.44 80 ARG A CA 1
ATOM 604 C C . ARG A 1 80 ? -5.356 -7.169 11.007 1.00 98.44 80 ARG A C 1
ATOM 606 O O . ARG A 1 80 ? -6.556 -7.319 11.176 1.00 98.44 80 ARG A O 1
ATOM 613 N N . GLN A 1 81 ? -4.628 -6.321 11.731 1.00 98.38 81 GLN A N 1
ATOM 614 C CA . GLN A 1 81 ? -5.226 -5.450 12.746 1.00 98.38 81 GLN A CA 1
ATOM 615 C C . GLN A 1 81 ? -6.195 -4.436 12.135 1.00 98.38 81 GLN A C 1
ATOM 617 O O . GLN A 1 81 ? -7.231 -4.151 12.731 1.00 98.38 81 GLN A O 1
ATOM 622 N N . ALA A 1 82 ? -5.862 -3.895 10.962 1.00 98.38 82 ALA A N 1
ATOM 623 C CA . ALA A 1 82 ? -6.712 -2.952 10.253 1.00 98.38 82 ALA A CA 1
ATOM 624 C C . ALA A 1 82 ? -8.016 -3.613 9.763 1.00 98.38 82 ALA A C 1
ATOM 626 O O . ALA A 1 82 ? -9.075 -3.004 9.900 1.00 98.38 82 ALA A O 1
ATOM 627 N N . PHE A 1 83 ? -7.969 -4.870 9.291 1.00 97.12 83 PHE A N 1
ATOM 628 C CA . PHE A 1 83 ? -9.164 -5.631 8.882 1.00 97.12 83 PHE A CA 1
ATOM 629 C C . PHE A 1 83 ? -10.209 -5.761 9.999 1.00 97.12 83 PHE A C 1
ATOM 631 O O . PHE A 1 83 ? -11.402 -5.799 9.714 1.00 97.12 83 PHE A O 1
ATOM 638 N N . ASP A 1 84 ? -9.778 -5.800 11.262 1.00 96.19 84 ASP A N 1
ATOM 639 C CA . ASP A 1 84 ? -10.681 -5.952 12.408 1.00 96.19 84 ASP A CA 1
ATOM 640 C C . ASP A 1 84 ? -11.363 -4.637 12.834 1.00 96.19 84 ASP A C 1
ATOM 642 O O . ASP A 1 84 ? -12.332 -4.668 13.595 1.00 96.19 84 ASP A O 1
ATOM 646 N N . ARG A 1 85 ? -10.845 -3.472 12.415 1.00 96.06 85 ARG A N 1
ATOM 647 C CA . ARG A 1 85 ? -11.230 -2.167 12.994 1.00 96.06 85 ARG A CA 1
ATOM 648 C C . ARG A 1 85 ? -11.566 -1.065 11.991 1.00 96.06 85 ARG A C 1
ATOM 650 O O . ARG A 1 85 ? -11.920 0.032 12.428 1.00 96.06 85 ARG A O 1
ATOM 657 N N . ALA A 1 86 ? -11.427 -1.318 10.694 1.00 97.62 86 ALA A N 1
ATOM 658 C CA . ALA A 1 86 ? -11.719 -0.352 9.643 1.00 97.62 86 ALA A CA 1
ATOM 659 C C . ALA A 1 86 ? -12.580 -0.977 8.539 1.00 97.62 86 ALA A C 1
ATOM 661 O O . ALA A 1 86 ? -12.341 -2.104 8.115 1.00 97.62 86 ALA A O 1
ATOM 662 N N . ASP A 1 87 ? -13.549 -0.207 8.048 1.00 97.19 87 ASP A N 1
ATOM 663 C CA . ASP A 1 87 ? -14.391 -0.569 6.904 1.00 97.19 87 ASP A CA 1
ATOM 664 C C . ASP A 1 87 ? -13.647 -0.342 5.575 1.00 97.19 87 ASP A C 1
ATOM 666 O O . ASP A 1 87 ? -13.937 -0.982 4.567 1.00 97.19 87 ASP A O 1
ATOM 670 N N . LEU A 1 88 ? -12.681 0.585 5.572 1.00 97.56 88 LEU A N 1
ATOM 671 C CA . LEU A 1 88 ? -11.824 0.905 4.435 1.00 97.56 88 LEU A CA 1
ATOM 672 C C . LEU A 1 88 ? -10.365 1.027 4.876 1.00 97.56 88 LEU A C 1
ATOM 674 O O . LEU A 1 88 ? -10.047 1.719 5.841 1.00 97.56 88 LEU A O 1
ATOM 678 N N . ILE A 1 89 ? -9.456 0.426 4.116 1.00 98.44 89 ILE A N 1
ATOM 679 C CA . ILE A 1 89 ? -8.016 0.566 4.327 1.00 98.44 89 ILE A CA 1
ATOM 680 C C . ILE A 1 89 ? -7.406 1.197 3.086 1.00 98.44 89 ILE A C 1
ATOM 682 O O . ILE A 1 89 ? -7.570 0.686 1.981 1.00 98.44 89 ILE A O 1
ATOM 686 N N . VAL A 1 90 ? -6.667 2.289 3.271 1.00 98.38 90 VAL A N 1
ATOM 687 C CA . VAL A 1 90 ? -5.886 2.912 2.198 1.00 98.38 90 VAL A CA 1
ATOM 688 C C . VAL A 1 90 ? -4.416 2.865 2.573 1.00 98.38 90 VAL A C 1
ATOM 690 O O . VAL A 1 90 ? -4.007 3.436 3.578 1.00 98.38 90 VAL A O 1
ATOM 693 N N . CYS A 1 91 ? -3.612 2.188 1.758 1.00 98.06 91 CYS A N 1
ATOM 694 C CA . CYS A 1 91 ? -2.183 2.028 1.999 1.00 98.06 91 CYS A CA 1
ATOM 695 C C . CYS A 1 91 ? -1.347 2.818 0.986 1.00 98.06 91 CYS A C 1
ATOM 697 O O . CYS A 1 91 ? -1.708 2.913 -0.188 1.00 98.06 91 CYS A O 1
ATOM 699 N N . THR A 1 92 ? -0.202 3.349 1.420 1.00 97.94 92 THR A N 1
ATOM 700 C CA . THR A 1 92 ? 0.798 3.976 0.544 1.00 97.94 92 THR A CA 1
ATOM 701 C C . THR A 1 92 ? 2.198 3.439 0.826 1.00 97.94 92 THR A C 1
ATOM 703 O O . THR A 1 92 ? 2.492 3.069 1.958 1.00 97.94 92 THR A O 1
ATOM 706 N N . GLY A 1 93 ? 3.055 3.439 -0.200 1.00 96.50 93 GLY A N 1
ATOM 707 C CA . GLY A 1 93 ? 4.429 2.928 -0.118 1.00 96.50 93 GLY A CA 1
ATOM 708 C C . GLY A 1 93 ? 4.580 1.493 -0.630 1.00 96.50 93 GLY A C 1
ATOM 709 O O . GLY A 1 93 ? 3.590 0.830 -0.931 1.00 96.50 93 GLY A O 1
ATOM 710 N N . GLY A 1 94 ? 5.829 1.058 -0.803 1.00 96.31 94 GLY A N 1
ATOM 711 C CA . GLY A 1 94 ? 6.216 -0.343 -0.998 1.00 96.31 94 GLY A CA 1
ATOM 712 C C . GLY A 1 94 ? 5.619 -1.101 -2.199 1.00 96.31 94 GLY A C 1
ATOM 713 O O . GLY A 1 94 ? 5.383 -2.301 -2.074 1.00 96.31 94 GLY A O 1
ATOM 714 N N . LEU A 1 95 ? 5.313 -0.433 -3.322 1.00 97.44 95 LEU A N 1
ATOM 715 C CA . LEU A 1 95 ? 4.807 -1.050 -4.575 1.00 97.44 95 LEU A CA 1
ATOM 716 C C . LEU A 1 95 ? 5.788 -0.933 -5.758 1.00 97.44 95 LEU A C 1
ATOM 718 O O . LEU A 1 95 ? 5.460 -1.249 -6.912 1.00 97.44 95 LEU A O 1
ATOM 722 N N . GLY A 1 96 ? 6.972 -0.382 -5.520 1.00 96.38 96 GLY A N 1
ATOM 723 C CA . GLY A 1 96 ? 8.016 -0.289 -6.524 1.00 96.38 96 GLY A CA 1
ATOM 724 C C . GLY A 1 96 ? 8.598 -1.663 -6.915 1.00 96.38 96 GLY A C 1
ATOM 725 O O . GLY A 1 96 ? 8.040 -2.716 -6.613 1.00 96.38 96 GLY A O 1
ATOM 726 N N . PRO A 1 97 ? 9.677 -1.665 -7.711 1.00 96.25 97 PRO A N 1
ATOM 727 C CA . PRO A 1 97 ? 10.329 -2.882 -8.175 1.00 96.25 97 PRO A CA 1
ATOM 728 C C . PRO A 1 97 ? 11.536 -3.301 -7.311 1.00 96.25 97 PRO A C 1
ATOM 730 O O . PRO A 1 97 ? 12.348 -4.095 -7.796 1.00 96.25 97 PRO A O 1
ATOM 733 N N . THR A 1 98 ? 11.768 -2.692 -6.142 1.00 94.50 98 THR A N 1
ATOM 734 C CA . THR A 1 98 ? 12.923 -3.007 -5.285 1.00 94.50 98 THR A CA 1
ATOM 735 C C . THR A 1 98 ? 12.583 -4.088 -4.257 1.00 94.50 98 THR A C 1
ATOM 737 O O . THR A 1 98 ? 11.438 -4.500 -4.124 1.00 94.50 98 THR A O 1
ATOM 740 N N . ALA A 1 99 ? 13.603 -4.666 -3.614 1.00 89.19 99 ALA A N 1
ATOM 741 C CA . ALA A 1 99 ? 13.423 -5.837 -2.744 1.00 89.19 99 ALA A CA 1
ATOM 742 C C . ALA A 1 99 ? 12.750 -5.508 -1.397 1.00 89.19 99 ALA A C 1
ATOM 744 O O . ALA A 1 99 ? 12.254 -6.406 -0.726 1.00 89.19 99 ALA A O 1
ATOM 745 N N . ASP A 1 100 ? 12.774 -4.236 -1.016 1.00 91.56 100 ASP A N 1
ATOM 746 C CA . ASP A 1 100 ? 12.092 -3.628 0.125 1.00 91.56 100 ASP A CA 1
ATOM 747 C C . ASP A 1 100 ? 10.635 -3.232 -0.193 1.00 91.56 100 ASP A C 1
ATOM 749 O O . ASP A 1 100 ? 9.850 -3.012 0.724 1.00 91.56 100 ASP A O 1
ATOM 753 N N . ASP A 1 101 ? 10.212 -3.233 -1.464 1.00 96.00 101 ASP A N 1
ATOM 754 C CA . ASP A 1 101 ? 8.816 -2.994 -1.846 1.00 96.00 101 ASP A CA 1
ATOM 755 C C . ASP A 1 101 ? 7.932 -4.229 -1.576 1.00 96.00 101 ASP A C 1
ATOM 757 O O . ASP A 1 101 ? 7.601 -4.993 -2.480 1.00 96.00 101 ASP A O 1
ATOM 761 N N . LEU A 1 102 ? 7.545 -4.425 -0.312 1.00 96.88 102 LEU A N 1
ATOM 762 C CA . LEU A 1 102 ? 6.892 -5.651 0.177 1.00 96.88 102 LEU A CA 1
ATOM 763 C C . LEU A 1 102 ? 5.372 -5.530 0.380 1.00 96.88 102 LEU A C 1
ATOM 765 O O . LEU A 1 102 ? 4.742 -6.407 0.982 1.00 96.88 102 LEU A O 1
ATOM 769 N N . THR A 1 103 ? 4.746 -4.435 -0.061 1.00 98.12 103 THR A N 1
ATO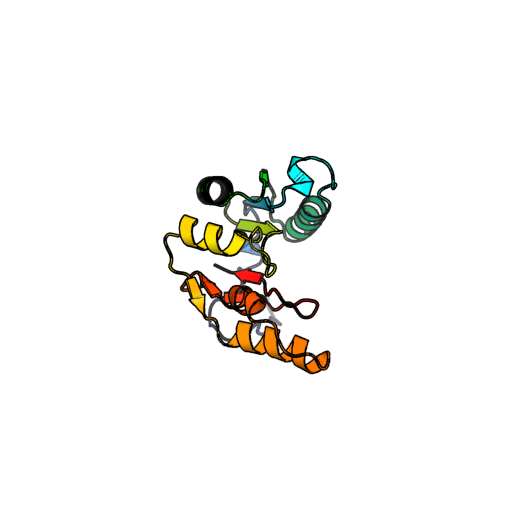M 770 C CA . THR A 1 103 ? 3.321 -4.170 0.232 1.00 98.12 103 THR A CA 1
ATOM 771 C C . THR A 1 103 ? 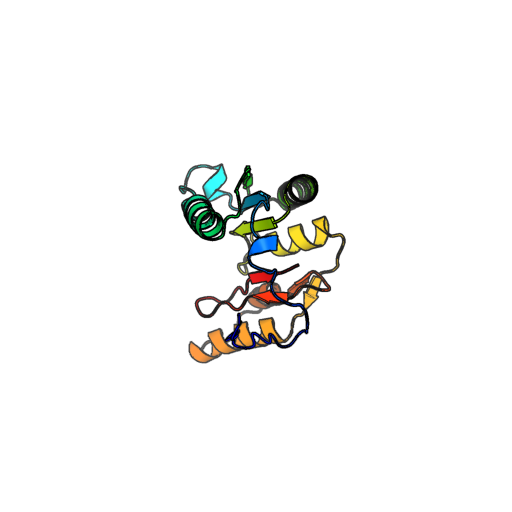2.413 -5.208 -0.415 1.00 98.12 103 THR A C 1
ATOM 773 O O . THR A 1 103 ? 1.437 -5.659 0.184 1.00 98.12 103 THR A O 1
ATOM 776 N N . ARG A 1 104 ? 2.748 -5.633 -1.634 1.00 97.88 104 ARG A N 1
ATOM 777 C CA . ARG A 1 104 ? 1.998 -6.643 -2.383 1.00 97.88 104 ARG A CA 1
ATOM 778 C C . ARG A 1 104 ? 1.998 -7.993 -1.663 1.00 97.88 104 ARG A C 1
ATOM 780 O O . ARG A 1 104 ? 0.946 -8.618 -1.518 1.00 97.88 104 ARG A O 1
ATOM 787 N N . GLU A 1 105 ? 3.170 -8.427 -1.227 1.00 98.38 105 GLU A N 1
ATOM 788 C CA . GLU A 1 105 ? 3.410 -9.658 -0.483 1.00 98.38 105 GLU A CA 1
ATOM 789 C C . GLU A 1 105 ? 2.681 -9.610 0.859 1.00 98.38 105 GLU A C 1
ATOM 791 O O . GLU A 1 105 ? 2.023 -10.579 1.239 1.00 98.38 105 GLU A O 1
ATOM 796 N N . ALA A 1 106 ? 2.731 -8.464 1.543 1.00 98.44 106 ALA A N 1
ATOM 797 C CA . ALA A 1 106 ? 2.055 -8.265 2.815 1.00 98.44 106 ALA A CA 1
ATOM 798 C C . ALA A 1 106 ? 0.530 -8.365 2.686 1.00 98.44 106 ALA A C 1
ATOM 800 O O . ALA A 1 106 ? -0.096 -9.075 3.473 1.00 98.44 106 ALA A O 1
ATOM 801 N N . ILE A 1 107 ? -0.070 -7.723 1.676 1.00 98.12 107 ILE A N 1
ATOM 802 C CA . ILE A 1 107 ? -1.515 -7.814 1.415 1.00 98.12 107 ILE A CA 1
ATOM 803 C C . ILE A 1 107 ? -1.909 -9.266 1.113 1.00 98.12 107 ILE A C 1
ATOM 805 O O . ILE A 1 107 ? -2.849 -9.792 1.711 1.00 98.12 107 ILE A O 1
ATOM 809 N N . ALA A 1 108 ? -1.169 -9.942 0.230 1.00 98.44 108 ALA A N 1
ATOM 810 C CA . ALA A 1 108 ? -1.434 -11.334 -0.128 1.00 98.44 108 ALA A CA 1
ATOM 811 C C . ALA A 1 108 ? -1.370 -12.265 1.095 1.00 98.44 108 ALA A C 1
ATOM 813 O O . ALA A 1 108 ? -2.297 -13.039 1.342 1.00 98.44 108 ALA A O 1
ATOM 814 N N . ALA A 1 109 ? -0.325 -12.140 1.916 1.00 98.62 109 ALA A N 1
ATOM 815 C CA . ALA A 1 109 ? -0.152 -12.935 3.129 1.00 98.62 109 ALA A CA 1
ATOM 816 C C . ALA A 1 109 ? -1.179 -12.599 4.228 1.00 98.62 109 ALA A C 1
ATOM 818 O O . ALA A 1 109 ? -1.608 -13.487 4.976 1.00 98.62 109 ALA A O 1
ATOM 819 N N . ALA A 1 110 ? -1.603 -11.338 4.337 1.00 98.38 110 ALA A N 1
ATOM 820 C CA . ALA A 1 110 ? -2.645 -10.926 5.271 1.00 98.38 110 ALA A CA 1
ATOM 821 C C . ALA A 1 110 ? -4.009 -11.523 4.891 1.00 98.38 110 ALA A C 1
ATOM 823 O O . ALA A 1 110 ? -4.706 -12.017 5.776 1.00 98.38 110 ALA A O 1
ATOM 824 N N . LEU A 1 111 ? -4.335 -11.549 3.593 1.00 97.62 111 LEU A N 1
ATOM 825 C CA . LEU A 1 111 ? -5.571 -12.122 3.042 1.00 97.62 111 LEU A CA 1
ATOM 826 C C . LEU A 1 111 ? -5.532 -13.651 2.877 1.00 97.62 111 LEU A C 1
ATOM 828 O O . LEU A 1 111 ? -6.562 -14.259 2.588 1.00 97.62 111 LEU A O 1
ATOM 832 N N . GLY A 1 112 ? -4.359 -14.278 3.008 1.00 98.06 112 GLY A N 1
ATOM 833 C CA . GLY A 1 112 ? -4.177 -15.708 2.745 1.00 98.06 112 GLY A CA 1
ATOM 834 C C . GLY A 1 112 ? -4.337 -16.082 1.267 1.00 98.06 112 GLY A C 1
ATOM 835 O O . GLY A 1 112 ? -4.786 -17.185 0.963 1.00 98.06 112 GLY A O 1
ATOM 836 N N . ARG A 1 113 ? -4.000 -15.168 0.350 1.00 98.12 113 ARG A N 1
ATOM 837 C CA . ARG A 1 113 ? -4.121 -15.348 -1.105 1.00 98.12 113 ARG A CA 1
ATOM 838 C C . ARG A 1 113 ? -2.747 -15.503 -1.753 1.00 98.12 113 ARG A C 1
ATOM 840 O O . ARG A 1 113 ? -1.762 -14.945 -1.275 1.00 98.12 113 ARG A O 1
ATOM 847 N N . ALA A 1 114 ? -2.676 -16.243 -2.857 1.00 98.19 114 ALA A N 1
ATOM 848 C CA . ALA A 1 114 ? -1.456 -16.331 -3.657 1.00 98.19 114 ALA A CA 1
ATOM 849 C C . ALA A 1 114 ? -1.225 -15.042 -4.463 1.00 98.19 114 ALA A C 1
ATOM 851 O O . ALA A 1 114 ? -2.167 -14.300 -4.744 1.00 98.19 114 ALA A O 1
ATOM 852 N N . LEU A 1 115 ? 0.024 -14.800 -4.867 1.00 98.38 115 LEU A N 1
ATOM 853 C CA . LEU A 1 115 ? 0.345 -13.794 -5.876 1.00 98.38 115 LEU A CA 1
ATOM 854 C C . LEU A 1 115 ? 0.279 -14.415 -7.274 1.00 98.38 115 LEU A C 1
ATOM 856 O O . LEU A 1 115 ? 0.933 -15.422 -7.541 1.00 98.38 115 LEU A O 1
ATOM 860 N N . VAL A 1 116 ? -0.482 -13.795 -8.169 1.00 98.25 116 VAL A N 1
ATOM 861 C CA . VAL A 1 116 ? -0.668 -14.210 -9.565 1.00 98.25 116 VAL A CA 1
ATOM 862 C C . VAL A 1 116 ? -0.337 -13.062 -10.507 1.00 98.25 116 VAL A C 1
ATOM 864 O O . VAL A 1 116 ? -0.522 -11.901 -10.160 1.00 98.25 116 VAL A O 1
ATOM 867 N N . GLN A 1 117 ? 0.163 -13.351 -11.706 1.00 98.06 117 GLN A N 1
ATOM 868 C CA . GLN A 1 117 ? 0.416 -12.291 -12.680 1.00 98.06 117 GLN A CA 1
ATOM 869 C C . GLN A 1 117 ? -0.905 -11.684 -13.173 1.00 98.06 117 GLN A C 1
ATOM 871 O O . GLN A 1 117 ? -1.817 -12.402 -13.576 1.00 98.06 117 GLN A O 1
ATOM 876 N N . ASN A 1 118 ? -0.973 -10.356 -13.193 1.00 97.69 118 ASN A N 1
ATOM 877 C CA . ASN A 1 118 ? -2.003 -9.585 -13.866 1.00 97.69 118 ASN A CA 1
ATOM 878 C C . ASN A 1 118 ? -1.467 -9.106 -15.226 1.00 97.69 118 ASN A C 1
ATOM 880 O O . ASN A 1 118 ? -0.548 -8.285 -15.305 1.00 97.69 118 ASN A O 1
ATOM 884 N N . ASP A 1 119 ? -2.049 -9.622 -16.308 1.00 96.81 119 ASP A N 1
ATOM 885 C CA . ASP A 1 119 ? -1.586 -9.328 -17.667 1.00 96.81 119 ASP A CA 1
ATOM 886 C C . ASP A 1 119 ? -1.798 -7.864 -18.072 1.00 96.81 119 ASP A C 1
ATOM 888 O O . ASP A 1 119 ? -1.016 -7.325 -18.857 1.00 96.81 119 ASP A O 1
ATOM 892 N N . ASP A 1 120 ? -2.813 -7.188 -17.535 1.00 96.38 120 ASP A N 1
ATOM 893 C CA . ASP A 1 120 ? -3.059 -5.776 -17.835 1.00 96.38 120 ASP A CA 1
ATOM 894 C C . ASP A 1 120 ? -2.062 -4.866 -17.115 1.00 96.38 120 ASP A C 1
ATOM 896 O O . ASP A 1 120 ? -1.563 -3.906 -17.710 1.00 96.38 120 ASP A O 1
ATOM 900 N N . ALA A 1 121 ? -1.664 -5.223 -15.893 1.00 97.31 121 ALA A N 1
ATOM 901 C CA . ALA A 1 121 ? -0.553 -4.581 -15.199 1.00 97.31 121 ALA A CA 1
ATOM 902 C C . ALA A 1 121 ? 0.768 -4.772 -15.951 1.00 97.31 121 ALA A C 1
ATOM 904 O O . ALA A 1 121 ? 1.516 -3.810 -16.142 1.00 97.31 121 ALA A O 1
ATOM 905 N N . LEU A 1 122 ? 1.038 -5.983 -16.448 1.00 97.50 122 LEU A N 1
ATOM 906 C CA . LEU A 1 122 ? 2.229 -6.247 -17.252 1.00 97.50 122 LEU A CA 1
ATOM 907 C C . LEU A 1 122 ? 2.251 -5.390 -18.527 1.00 97.50 122 LEU A C 1
ATOM 909 O O . LEU A 1 122 ? 3.259 -4.736 -18.812 1.00 97.50 122 LEU A O 1
ATOM 913 N N . LYS A 1 123 ? 1.133 -5.329 -19.263 1.00 96.75 123 LYS A N 1
ATOM 914 C CA . LYS A 1 123 ? 0.995 -4.468 -20.451 1.00 96.75 123 LYS A CA 1
ATOM 915 C C . LYS A 1 123 ? 1.203 -2.993 -20.106 1.00 96.75 123 LYS A C 1
ATOM 917 O O . LYS A 1 123 ? 1.888 -2.292 -20.850 1.00 96.75 123 LYS A O 1
ATOM 922 N N . HIS A 1 124 ? 0.652 -2.519 -18.985 1.00 96.50 124 HIS A N 1
ATOM 923 C CA . HIS A 1 124 ? 0.834 -1.144 -18.503 1.00 96.50 124 HIS A CA 1
ATOM 924 C C . HIS A 1 124 ? 2.315 -0.809 -18.293 1.00 96.50 124 HIS A C 1
ATOM 926 O O . HIS A 1 124 ? 2.819 0.185 -18.824 1.00 96.50 124 HIS A O 1
ATOM 932 N N . ILE A 1 125 ? 3.041 -1.674 -17.581 1.00 96.81 125 ILE A N 1
ATOM 933 C CA . ILE A 1 125 ? 4.474 -1.499 -17.318 1.00 96.81 125 ILE A CA 1
ATOM 934 C C . ILE A 1 125 ? 5.252 -1.477 -18.640 1.00 96.81 125 ILE A C 1
ATOM 936 O O . ILE A 1 125 ? 6.033 -0.553 -18.887 1.00 96.81 125 ILE A O 1
ATOM 940 N N . GLN A 1 126 ? 5.005 -2.451 -19.520 1.00 96.62 126 GLN A N 1
ATOM 941 C CA . GLN A 1 126 ? 5.648 -2.538 -20.832 1.00 96.62 126 GLN A CA 1
ATOM 942 C C . GLN A 1 126 ? 5.401 -1.279 -21.674 1.00 96.62 126 GLN A C 1
ATOM 944 O O . GLN A 1 126 ? 6.344 -0.739 -22.257 1.00 96.62 126 GLN A O 1
ATOM 949 N N . ALA A 1 127 ? 4.171 -0.761 -21.689 1.00 95.88 127 ALA A N 1
ATOM 950 C CA . ALA A 1 127 ? 3.815 0.452 -22.416 1.00 95.88 127 ALA A CA 1
ATOM 951 C C . ALA A 1 127 ? 4.578 1.685 -21.904 1.00 95.88 127 ALA A C 1
ATOM 953 O O . ALA A 1 127 ? 5.037 2.505 -22.704 1.00 95.88 127 ALA A O 1
ATOM 954 N N . ILE A 1 128 ? 4.783 1.809 -20.588 1.00 95.69 128 ILE A N 1
ATOM 955 C CA . ILE A 1 128 ? 5.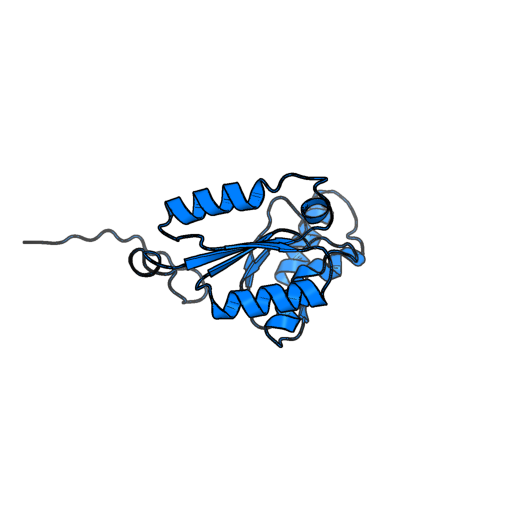575 2.906 -20.010 1.00 95.69 128 ILE A CA 1
ATOM 956 C C . ILE A 1 128 ? 7.036 2.840 -20.459 1.00 95.69 128 ILE A C 1
ATOM 958 O O . ILE A 1 128 ? 7.609 3.871 -20.825 1.00 95.69 128 ILE A O 1
ATOM 962 N N . PHE A 1 129 ? 7.650 1.656 -20.445 1.00 96.44 129 PHE A N 1
ATOM 963 C CA . PHE A 1 129 ? 9.032 1.486 -20.901 1.00 96.44 129 PHE A CA 1
ATOM 964 C C . PHE A 1 129 ? 9.169 1.716 -22.411 1.00 96.44 129 PHE A C 1
ATOM 966 O O . PHE A 1 129 ? 10.071 2.446 -22.832 1.00 96.44 129 PHE A O 1
ATOM 973 N N . ALA A 1 130 ? 8.220 1.215 -23.205 1.00 95.75 130 ALA A N 1
ATOM 974 C CA . ALA A 1 130 ? 8.163 1.443 -24.645 1.00 95.75 130 ALA A CA 1
ATOM 975 C C . ALA A 1 130 ? 8.035 2.937 -24.988 1.00 95.75 130 ALA A C 1
ATOM 977 O O . ALA A 1 130 ? 8.800 3.443 -25.806 1.00 95.75 130 ALA A O 1
ATOM 978 N N . ARG A 1 131 ? 7.156 3.684 -24.300 1.00 95.25 131 ARG A N 1
ATOM 979 C CA . ARG A 1 131 ? 7.013 5.146 -24.476 1.00 95.25 131 ARG A CA 1
ATOM 980 C C . ARG A 1 131 ? 8.297 5.911 -24.149 1.00 95.25 131 ARG A C 1
ATOM 982 O O . ARG A 1 131 ? 8.511 7.010 -24.651 1.00 95.25 131 ARG A O 1
ATOM 989 N N . ARG A 1 132 ? 9.141 5.348 -23.283 1.00 94.81 132 ARG A N 1
ATOM 990 C CA . ARG A 1 132 ? 10.442 5.907 -22.893 1.00 94.81 132 ARG A CA 1
ATOM 991 C C . ARG A 1 132 ? 11.592 5.398 -23.771 1.00 94.81 132 ARG A C 1
ATOM 993 O O . ARG A 1 132 ? 12.738 5.703 -23.455 1.00 94.81 132 ARG A O 1
ATOM 1000 N N . SER A 1 133 ? 11.312 4.627 -24.826 1.00 96.44 133 SER A N 1
ATOM 1001 C CA . SER A 1 133 ? 12.307 3.986 -25.701 1.00 96.44 133 SER A CA 1
ATOM 1002 C C . SER A 1 133 ? 13.336 3.152 -24.931 1.00 96.44 133 SER A C 1
ATOM 1004 O O . SER A 1 133 ? 14.529 3.171 -25.232 1.00 96.44 133 SER A O 1
ATOM 1006 N N . ARG A 1 134 ? 12.886 2.437 -23.894 1.00 95.06 134 ARG A N 1
ATOM 1007 C CA . ARG A 1 134 ? 13.729 1.588 -23.045 1.00 95.06 134 ARG A CA 1
ATOM 1008 C C . ARG A 1 134 ? 13.175 0.172 -22.998 1.00 95.06 134 ARG A C 1
ATOM 1010 O O . ARG A 1 134 ? 11.965 -0.023 -22.998 1.00 95.06 134 ARG A O 1
ATOM 1017 N N . ALA A 1 135 ? 14.067 -0.808 -22.891 1.00 95.00 135 ALA A N 1
ATOM 1018 C CA . ALA A 1 135 ? 13.673 -2.160 -22.517 1.00 95.00 135 ALA A CA 1
ATOM 1019 C C . ALA A 1 135 ? 13.211 -2.180 -21.051 1.00 95.00 135 ALA A C 1
ATOM 1021 O O . ALA A 1 135 ? 13.800 -1.499 -20.204 1.00 95.00 135 ALA A O 1
ATOM 1022 N N . MET A 1 136 ? 12.165 -2.955 -20.764 1.00 96.25 136 MET A N 1
ATOM 1023 C CA . MET A 1 136 ? 11.690 -3.190 -19.403 1.00 96.25 136 MET A CA 1
ATOM 1024 C C . MET A 1 136 ? 12.688 -4.097 -18.663 1.00 96.25 136 MET A C 1
ATOM 1026 O O . MET A 1 136 ? 12.937 -5.209 -19.130 1.00 96.25 136 MET A O 1
ATOM 1030 N N . PRO A 1 137 ? 13.265 -3.662 -17.529 1.00 96.81 137 PRO A N 1
ATOM 1031 C CA . PRO A 1 137 ? 14.076 -4.529 -16.682 1.00 96.81 137 PRO A CA 1
ATOM 1032 C C . PRO A 1 137 ? 13.245 -5.675 -16.098 1.00 96.81 137 PRO A C 1
ATOM 1034 O O . PRO A 1 137 ? 12.095 -5.475 -15.717 1.00 96.81 137 PRO A O 1
ATOM 1037 N N . GLU A 1 138 ? 13.852 -6.849 -15.937 1.00 96.25 138 GLU A N 1
ATOM 1038 C CA . GLU A 1 138 ? 13.180 -8.039 -15.397 1.00 96.25 138 GLU A CA 1
ATOM 1039 C C . GLU A 1 138 ? 12.618 -7.821 -13.984 1.00 96.25 138 GLU A C 1
ATOM 1041 O O . GLU A 1 138 ? 11.501 -8.236 -13.696 1.00 96.25 138 GLU A O 1
ATOM 1046 N N . ARG A 1 139 ? 13.319 -7.062 -13.129 1.00 96.12 139 ARG A N 1
ATOM 1047 C CA . ARG A 1 139 ? 12.835 -6.720 -11.777 1.00 96.12 139 ARG A CA 1
ATOM 1048 C C . ARG A 1 139 ? 11.464 -6.036 -11.761 1.00 96.12 139 ARG A C 1
ATOM 1050 O O . ARG A 1 139 ? 10.762 -6.110 -10.767 1.00 96.12 139 ARG A O 1
ATOM 1057 N N . ASN A 1 140 ? 11.060 -5.371 -12.846 1.00 97.25 140 ASN A N 1
ATOM 1058 C CA . ASN A 1 140 ? 9.757 -4.717 -12.918 1.00 97.25 140 ASN A CA 1
ATOM 1059 C C . ASN A 1 140 ? 8.598 -5.715 -13.080 1.00 97.25 140 ASN A C 1
ATOM 1061 O O . ASN A 1 140 ? 7.453 -5.319 -12.884 1.00 97.25 140 ASN A O 1
ATOM 1065 N N . LEU A 1 141 ? 8.871 -6.992 -13.380 1.00 96.94 141 LEU A N 1
ATOM 1066 C CA . LEU A 1 141 ? 7.850 -8.043 -13.436 1.00 96.94 141 LEU A CA 1
ATOM 1067 C C . LEU A 1 141 ? 7.116 -8.212 -12.100 1.00 96.94 141 LEU A C 1
ATOM 1069 O O . LEU A 1 141 ? 5.917 -8.472 -12.107 1.00 96.94 141 LEU A O 1
ATOM 1073 N N . VAL A 1 142 ? 7.788 -7.986 -10.962 1.00 97.19 142 VAL A N 1
ATOM 1074 C CA . VAL A 1 142 ? 7.163 -8.071 -9.626 1.00 97.19 142 VAL A CA 1
ATOM 1075 C C . VAL A 1 142 ? 5.987 -7.098 -9.472 1.00 97.19 142 VAL A C 1
ATOM 1077 O O . VAL A 1 142 ? 4.999 -7.389 -8.801 1.00 97.19 142 VAL A O 1
ATOM 1080 N N . GLN A 1 143 ? 6.025 -5.970 -10.186 1.00 97.69 143 GLN A N 1
ATOM 1081 C CA . GLN A 1 143 ? 4.960 -4.968 -10.166 1.00 97.69 143 GLN A CA 1
ATOM 1082 C C . GLN A 1 143 ? 3.690 -5.450 -10.886 1.00 97.69 143 GLN A C 1
ATOM 1084 O O . GLN A 1 143 ? 2.640 -4.834 -10.716 1.00 97.69 143 GLN A O 1
ATOM 1089 N N . ALA A 1 144 ? 3.772 -6.548 -11.649 1.00 97.81 144 ALA A N 1
ATOM 1090 C CA . ALA A 1 144 ? 2.650 -7.209 -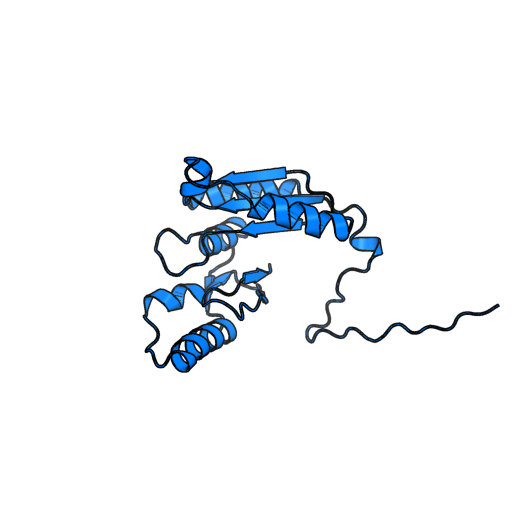12.311 1.00 97.81 144 ALA A CA 1
ATOM 1091 C C . ALA A 1 144 ? 2.132 -8.454 -11.574 1.00 97.81 144 ALA A C 1
ATOM 1093 O O . ALA A 1 144 ? 1.123 -9.006 -11.996 1.00 97.81 144 ALA A O 1
ATOM 1094 N N . LEU A 1 145 ? 2.779 -8.924 -10.506 1.00 98.25 145 LEU A N 1
ATOM 1095 C CA . LEU A 1 145 ? 2.175 -9.925 -9.608 1.00 98.25 145 LEU A CA 1
ATOM 1096 C C . LEU A 1 145 ? 1.024 -9.274 -8.855 1.00 98.25 145 LEU A C 1
ATOM 1098 O O . LEU A 1 145 ? 1.094 -8.087 -8.724 1.00 98.25 145 LEU A O 1
ATOM 1102 N N . PHE A 1 146 ? -0.022 -9.937 -8.380 1.00 98.44 146 PHE A N 1
ATOM 1103 C CA . PHE A 1 146 ? -1.172 -9.336 -7.679 1.00 98.44 146 PHE A CA 1
ATOM 1104 C C . PHE A 1 146 ? -1.776 -10.375 -6.734 1.00 98.44 146 PHE A C 1
ATOM 1106 O O . PHE A 1 146 ? -1.768 -11.549 -7.097 1.00 98.44 146 PHE A O 1
ATOM 1113 N N . PRO A 1 147 ? -2.293 -10.008 -5.543 1.00 98.31 147 PRO A N 1
ATOM 1114 C CA . PRO A 1 147 ? -3.086 -10.947 -4.755 1.00 98.31 147 PRO A CA 1
ATOM 1115 C C . PRO A 1 147 ? -4.212 -11.519 -5.618 1.00 98.31 147 PRO A C 1
ATOM 1117 O O . PRO A 1 147 ? -4.833 -10.792 -6.395 1.00 98.31 147 PRO A O 1
ATOM 1120 N N . GLU A 1 148 ? -4.472 -12.814 -5.513 1.00 97.75 148 GLU A N 1
ATOM 1121 C CA . GLU A 1 148 ? -5.568 -13.441 -6.246 1.00 97.75 148 GLU A CA 1
ATOM 1122 C C . GLU A 1 148 ? -6.899 -12.707 -5.980 1.00 97.75 148 GLU A C 1
ATOM 1124 O O . GLU A 1 148 ? -7.144 -12.209 -4.875 1.00 97.75 148 GLU A O 1
ATOM 1129 N N . ASN A 1 149 ? -7.760 -12.617 -6.997 1.00 96.12 149 ASN A N 1
ATOM 1130 C CA . ASN A 1 149 ? -9.031 -11.884 -6.934 1.00 96.12 149 ASN A CA 1
ATOM 1131 C C . ASN A 1 149 ? -8.881 -10.398 -6.539 1.00 96.12 149 ASN A C 1
ATOM 1133 O O . ASN A 1 149 ? -9.721 -9.872 -5.817 1.00 96.12 149 ASN A O 1
ATOM 1137 N N . SER A 1 150 ? -7.807 -9.735 -6.979 1.00 97.06 150 SER A N 1
ATOM 1138 C CA . SER A 1 150 ? -7.632 -8.281 -6.850 1.00 97.06 150 SER A CA 1
ATOM 1139 C C . SER A 1 150 ? -7.746 -7.581 -8.204 1.00 97.06 150 SER A C 1
ATOM 1141 O O . SER A 1 150 ? -7.542 -8.182 -9.264 1.00 97.06 150 SER A O 1
ATOM 1143 N N . ARG A 1 151 ? -8.072 -6.291 -8.166 1.00 96.88 151 ARG A N 1
ATOM 1144 C CA . ARG A 1 151 ? -8.196 -5.410 -9.326 1.00 96.88 151 ARG A CA 1
ATOM 1145 C C . ARG A 1 151 ? -7.002 -4.461 -9.410 1.00 96.88 151 ARG A C 1
ATOM 1147 O O . ARG A 1 151 ? -6.424 -4.042 -8.407 1.00 96.88 151 ARG A O 1
ATOM 1154 N N . MET A 1 152 ? -6.618 -4.125 -10.639 1.00 96.44 152 MET A N 1
ATOM 1155 C CA . MET A 1 152 ? -5.568 -3.144 -10.897 1.00 96.44 152 MET A CA 1
ATOM 1156 C C . MET A 1 152 ? -6.141 -1.728 -10.810 1.00 96.44 152 MET A C 1
ATOM 1158 O O . MET A 1 152 ? -7.067 -1.391 -11.546 1.00 96.44 152 MET A O 1
ATOM 1162 N N . VAL A 1 153 ? -5.508 -0.866 -10.012 1.00 96.69 153 VAL A N 1
ATOM 1163 C CA . VAL A 1 153 ? -5.738 0.584 -10.048 1.00 96.69 153 VAL A CA 1
ATOM 1164 C C . VAL A 1 153 ? -4.705 1.221 -10.989 1.00 96.69 153 VAL A C 1
ATOM 1166 O O . VAL A 1 153 ? -3.503 1.164 -10.703 1.00 96.69 153 VAL A O 1
ATOM 1169 N N . PRO A 1 154 ? -5.110 1.821 -12.126 1.00 93.12 154 PRO A N 1
ATOM 1170 C CA . PRO A 1 154 ? -4.167 2.347 -13.110 1.00 93.12 154 PRO A CA 1
ATOM 1171 C C . PRO A 1 154 ? -3.254 3.441 -12.545 1.00 93.12 154 PRO A C 1
ATOM 1173 O O . PRO A 1 154 ? -3.714 4.365 -11.878 1.00 93.12 154 PRO A O 1
ATOM 1176 N N . ASN A 1 155 ? -1.964 3.394 -12.894 1.00 95.88 155 ASN A N 1
ATOM 1177 C CA . ASN A 1 155 ? -1.004 4.445 -12.551 1.00 95.88 155 ASN A CA 1
ATOM 1178 C C . ASN A 1 155 ? -0.454 5.129 -13.816 1.00 95.88 155 ASN A C 1
ATOM 1180 O O . ASN A 1 155 ? 0.606 4.746 -14.312 1.00 95.88 155 ASN A O 1
ATOM 1184 N N . PRO A 1 156 ? -1.113 6.171 -14.353 1.00 91.94 156 PRO A N 1
ATOM 1185 C CA . PRO A 1 156 ? -0.659 6.836 -15.579 1.00 91.94 156 PRO A CA 1
ATOM 1186 C C . PRO A 1 156 ? 0.698 7.552 -15.436 1.00 91.94 156 PRO A C 1
ATOM 1188 O O . PRO A 1 156 ? 1.308 7.931 -16.442 1.00 91.94 156 PRO A O 1
ATOM 1191 N N . HIS A 1 157 ? 1.187 7.739 -14.206 1.00 92.44 157 HIS A N 1
ATOM 1192 C CA . HIS A 1 157 ? 2.404 8.490 -13.902 1.00 92.44 157 HIS A CA 1
ATOM 1193 C C . HIS A 1 157 ? 3.606 7.605 -13.541 1.00 92.44 157 HIS A C 1
ATOM 1195 O O . HIS A 1 157 ? 4.735 8.101 -13.497 1.00 92.44 157 HIS A O 1
ATOM 1201 N N . GLY A 1 158 ? 3.414 6.301 -13.341 1.00 94.88 158 GLY A N 1
ATOM 1202 C CA . GLY A 1 158 ? 4.448 5.410 -12.824 1.00 94.88 158 GLY A CA 1
ATOM 1203 C C . GLY A 1 158 ? 4.264 3.956 -13.235 1.00 94.88 158 GLY A C 1
ATOM 1204 O O . GLY A 1 158 ? 3.223 3.553 -13.746 1.00 94.88 158 GLY A O 1
ATOM 1205 N N . THR A 1 159 ? 5.314 3.160 -13.035 1.00 96.69 159 THR A N 1
ATOM 1206 C CA . THR A 1 159 ? 5.302 1.745 -13.428 1.00 96.69 159 THR A CA 1
ATOM 1207 C C . THR A 1 159 ? 4.517 0.871 -12.462 1.00 96.69 159 THR A C 1
ATOM 1209 O O . THR A 1 159 ? 4.046 -0.161 -12.900 1.00 96.69 159 THR A O 1
ATOM 1212 N N . ALA A 1 160 ? 4.360 1.267 -11.195 1.00 97.19 160 ALA A N 1
ATOM 1213 C CA . ALA A 1 160 ? 3.634 0.516 -10.170 1.00 97.19 160 ALA A CA 1
ATOM 1214 C C . ALA A 1 160 ? 2.128 0.819 -10.224 1.00 97.19 160 ALA A C 1
ATOM 1216 O O . ALA A 1 160 ? 1.744 1.908 -9.787 1.00 97.19 160 ALA A O 1
ATOM 1217 N N . PRO A 1 161 ? 1.255 -0.061 -10.735 1.00 97.38 161 PRO A N 1
ATOM 1218 C CA . PRO A 1 161 ? -0.180 0.127 -10.567 1.00 97.38 161 PRO A CA 1
ATOM 1219 C C . PRO A 1 161 ? -0.567 -0.112 -9.101 1.00 97.38 161 PRO A C 1
ATOM 1221 O O . PRO A 1 161 ? 0.104 -0.863 -8.391 1.00 97.38 161 PRO A O 1
ATOM 1224 N N . GLY A 1 162 ? -1.652 0.515 -8.653 1.00 97.69 162 GLY A N 1
ATOM 1225 C CA . GLY A 1 162 ? -2.232 0.216 -7.346 1.00 97.69 162 GLY A CA 1
ATOM 1226 C C . GLY A 1 162 ? -2.989 -1.113 -7.351 1.00 97.69 162 GLY A C 1
ATOM 1227 O O . GLY A 1 162 ? -3.255 -1.693 -8.408 1.00 97.69 162 GLY A O 1
ATOM 1228 N N . ILE A 1 163 ? -3.339 -1.579 -6.156 1.00 98.00 163 ILE A N 1
ATOM 1229 C CA . ILE A 1 163 ? -4.033 -2.845 -5.908 1.00 98.00 163 ILE A CA 1
ATOM 1230 C C . ILE A 1 163 ? -5.335 -2.530 -5.169 1.00 98.00 163 ILE A C 1
ATOM 1232 O O . ILE A 1 163 ? -5.306 -1.781 -4.195 1.00 98.00 163 ILE A O 1
ATOM 1236 N N . ASP A 1 164 ? -6.439 -3.113 -5.624 1.00 97.50 164 ASP A N 1
ATOM 1237 C CA . ASP A 1 164 ? -7.770 -3.040 -5.010 1.00 97.50 164 ASP A CA 1
ATOM 1238 C C . ASP A 1 164 ? -8.260 -4.470 -4.694 1.00 97.50 164 ASP A C 1
ATOM 1240 O O . ASP A 1 164 ? -8.158 -5.340 -5.564 1.00 97.50 164 ASP A O 1
ATOM 1244 N N . VAL A 1 165 ? -8.691 -4.755 -3.457 1.00 93.94 165 VAL A N 1
ATOM 1245 C CA . VAL A 1 165 ? -8.899 -6.125 -2.909 1.00 93.94 165 VAL A CA 1
ATOM 1246 C C . VAL A 1 165 ? -10.230 -6.332 -2.210 1.00 93.94 165 VAL A C 1
ATOM 1248 O O . VAL A 1 165 ? -10.731 -5.369 -1.597 1.00 93.94 165 VAL A O 1
#

pLDDT: mean 89.44, std 18.78, range [29.05, 98.75]

Secondary structure (DSSP, 8-state):
------------TTS-PPPPHHHHTT-EEEEEEE-HHHHTTSS--HHHHHHHHHHHHTT-EEEEEEEE-S-HHHHHHHHHHHHTT-SEEEEES--SSSTT--HHHHHHHHHT--EEE-HHHHHHHHHHHHHTT-PPPGGGGGGGEEETT-EEE--TTSS--EEE-

Foldseek 3Di:
DDDDDDDDDDDDPPPDDDDDLVRLAPFEEEEEEEAPCPVVVVDDPPVVVVVQVVSVVSNYHYPYYHYYYLDLVRLLVVVLVRVVPGPYYHYDALLALDPSSCNQVSVLVNVVFDWDFDVVLVVLLCVVQVVVVHDRDPSLSSLRTHGPPWDWADDPPDSRTDIGD